Protein AF-A0A2E5CTM9-F1 (afdb_monomer_lite)

Foldseek 3Di:
DPPVVVVVVVVVVVVPPPDQKKKKFKAALVPPPVVPDDPDQFGIKIWIQGRVRDIDIDTDRVVPCLQCPNVVVVVVVVSVVVQKDFPDKDADDDPDDDDDPPPPPVDDDPPDPDPPSVHDHHGIMTMIGHD

pLDDT: mean 70.5, std 18.34, range [36.38, 92.69]

Radius of gyration: 19.42 Å; chains: 1; bounding box: 38×50×57 Å

Structure (mmCIF, N/CA/C/O backbone):
data_AF-A0A2E5CTM9-F1
#
_entry.id   AF-A0A2E5CTM9-F1
#
loop_
_atom_site.group_PDB
_atom_site.id
_atom_site.type_symbol
_atom_site.label_atom_id
_atom_site.label_alt_id
_atom_site.label_comp_id
_atom_site.label_asym_id
_atom_site.label_entity_id
_atom_site.label_seq_id
_atom_site.pdbx_PDB_ins_code
_atom_site.Cartn_x
_atom_site.Cartn_y
_atom_site.Cartn_z
_atom_site.occupancy
_atom_site.B_iso_or_equiv
_atom_site.auth_seq_id
_atom_site.auth_comp_id
_atom_site.auth_asym_id
_atom_site.auth_atom_id
_atom_site.pdbx_PDB_model_num
ATOM 1 N N . MET A 1 1 ? -20.393 -19.773 38.615 1.00 57.00 1 MET A N 1
ATOM 2 C CA . MET A 1 1 ? -19.320 -19.510 37.629 1.00 57.00 1 MET A CA 1
ATOM 3 C C . MET A 1 1 ? -19.763 -18.593 36.467 1.00 57.00 1 MET A C 1
ATOM 5 O O . MET A 1 1 ? -19.330 -18.788 35.346 1.00 57.00 1 MET A O 1
ATOM 9 N N . LYS A 1 2 ? -20.592 -17.555 36.703 1.00 62.84 2 LYS A N 1
ATOM 10 C CA . LYS A 1 2 ? -21.103 -16.656 35.634 1.00 62.84 2 LYS A CA 1
ATOM 11 C C . LYS A 1 2 ? -20.290 -15.367 35.427 1.00 62.84 2 LYS A C 1
ATOM 13 O O . LYS A 1 2 ? -20.417 -14.733 34.392 1.00 62.84 2 LYS A O 1
ATOM 18 N N . LYS A 1 3 ? -19.441 -14.988 36.390 1.00 60.69 3 LYS A N 1
ATOM 19 C CA . LYS A 1 3 ? -18.682 -13.723 36.358 1.00 60.69 3 LYS A CA 1
ATOM 20 C C . LYS A 1 3 ? -17.482 -13.750 35.396 1.00 60.69 3 LYS A C 1
ATOM 22 O O . LYS A 1 3 ? -17.008 -12.699 34.995 1.00 60.69 3 LYS A O 1
ATOM 27 N N . LEU A 1 4 ? -17.024 -14.944 35.011 1.00 66.19 4 LEU A N 1
ATOM 28 C CA . LEU A 1 4 ? -15.815 -15.140 34.201 1.00 66.19 4 LEU A CA 1
ATOM 29 C C . LEU A 1 4 ? -16.077 -14.981 32.690 1.00 66.19 4 LEU A C 1
ATOM 31 O O . LEU A 1 4 ? -15.218 -14.497 31.965 1.00 66.19 4 LEU A O 1
ATOM 35 N N . LEU A 1 5 ? -17.298 -15.289 32.234 1.00 67.62 5 LEU A N 1
ATOM 36 C CA . LEU A 1 5 ? -17.717 -15.126 30.833 1.00 67.62 5 LEU A CA 1
ATOM 37 C C . LEU A 1 5 ? -17.771 -13.655 30.394 1.00 67.62 5 LEU A C 1
ATOM 39 O O . LEU A 1 5 ? -17.486 -13.339 29.245 1.00 67.62 5 LEU A O 1
ATOM 43 N N . PHE A 1 6 ? -18.109 -12.754 31.319 1.00 65.00 6 PHE A N 1
ATOM 44 C CA . PHE A 1 6 ? -18.244 -11.331 31.017 1.00 65.00 6 PHE A CA 1
ATOM 45 C C . PHE A 1 6 ? -16.880 -10.669 30.783 1.00 65.00 6 PHE A C 1
ATOM 47 O O . PHE A 1 6 ? -16.730 -9.878 29.864 1.00 65.00 6 PHE A O 1
ATOM 54 N N . VAL A 1 7 ? -15.858 -11.049 31.556 1.00 68.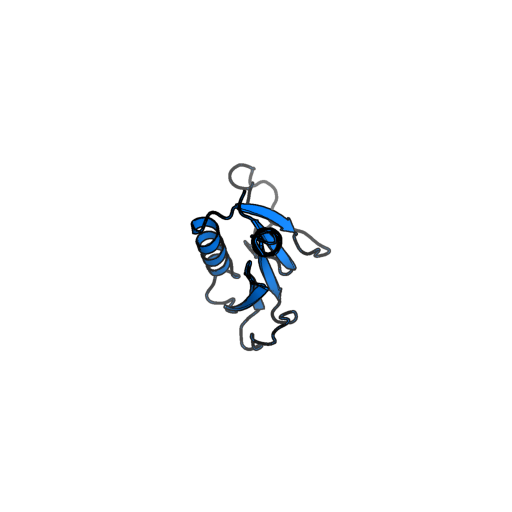12 7 VAL A N 1
ATOM 55 C CA . VAL A 1 7 ? -14.494 -10.515 31.398 1.00 68.12 7 VAL A CA 1
ATOM 56 C C . VAL A 1 7 ? -13.869 -10.986 30.082 1.00 68.12 7 VAL A C 1
ATOM 58 O O . VAL A 1 7 ? -13.247 -10.187 29.389 1.00 68.12 7 VAL A O 1
ATOM 61 N N . LEU A 1 8 ? -14.112 -12.244 29.695 1.00 64.19 8 LEU A N 1
ATOM 62 C CA . LEU A 1 8 ? -13.616 -12.797 28.435 1.00 64.19 8 LEU A CA 1
ATOM 63 C C . LEU A 1 8 ? -14.216 -12.069 27.215 1.00 64.19 8 LEU A C 1
ATOM 65 O O . LEU A 1 8 ? -13.497 -11.728 26.279 1.00 64.19 8 LEU A O 1
ATOM 69 N N . ALA A 1 9 ? -15.519 -11.768 27.240 1.00 62.12 9 ALA A N 1
ATOM 70 C CA . ALA A 1 9 ? -16.186 -11.051 26.152 1.00 62.12 9 ALA A CA 1
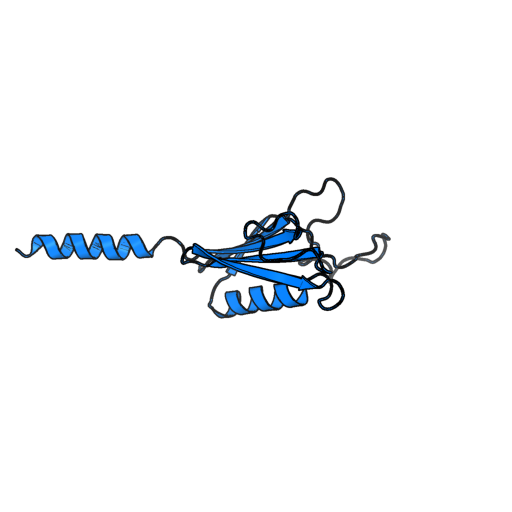ATOM 71 C C . ALA A 1 9 ? -15.631 -9.627 25.952 1.00 62.12 9 ALA A C 1
ATOM 73 O O . ALA A 1 9 ? -15.456 -9.192 24.817 1.00 62.12 9 ALA A O 1
ATOM 74 N N . PHE A 1 10 ? -15.283 -8.922 27.034 1.00 60.41 10 PHE A N 1
ATOM 75 C CA . PHE A 1 10 ? -14.685 -7.587 26.936 1.00 60.41 10 PHE A CA 1
ATOM 76 C C . PHE A 1 10 ? -13.250 -7.621 26.400 1.00 60.41 10 PHE A C 1
ATOM 78 O O . PHE A 1 10 ? -12.889 -6.758 25.605 1.00 60.41 10 PHE A O 1
ATOM 85 N N . THR A 1 11 ? -12.444 -8.629 26.746 1.00 60.72 11 THR A N 1
ATOM 86 C CA . THR A 1 11 ? -11.084 -8.752 26.191 1.00 60.72 11 THR A CA 1
ATOM 87 C C . THR A 1 11 ? -11.076 -9.050 24.690 1.00 60.72 11 THR A C 1
ATOM 89 O O . THR A 1 11 ? -10.235 -8.508 23.979 1.00 60.72 11 THR A O 1
ATOM 92 N N . PHE A 1 12 ? -12.043 -9.827 24.187 1.00 60.03 12 PHE A N 1
ATOM 93 C CA . PHE A 1 12 ? -12.160 -10.112 22.750 1.00 60.03 12 PHE A CA 1
ATOM 94 C C . PHE A 1 12 ? -12.675 -8.916 21.936 1.00 60.03 12 PHE A C 1
ATOM 96 O O . PHE A 1 12 ? -12.226 -8.711 20.813 1.00 60.03 12 PHE A O 1
ATOM 103 N N . ILE A 1 13 ? -13.572 -8.097 22.497 1.00 59.50 13 ILE A N 1
ATOM 104 C CA . ILE A 1 13 ? -14.085 -6.896 21.818 1.00 59.50 13 ILE A CA 1
ATOM 105 C C . ILE A 1 13 ? -13.024 -5.787 21.783 1.00 59.50 13 ILE A C 1
ATOM 107 O O . ILE A 1 13 ? -12.900 -5.097 20.779 1.00 59.50 13 ILE A O 1
ATOM 111 N N . VAL A 1 14 ? -12.215 -5.634 22.838 1.00 52.34 14 VAL A N 1
ATOM 112 C CA . VAL A 1 14 ? -11.178 -4.586 22.894 1.00 52.34 14 VAL A CA 1
ATOM 113 C C . VAL A 1 14 ? -9.979 -4.905 21.991 1.00 52.34 14 VAL A C 1
ATOM 115 O O . VAL A 1 14 ? -9.394 -3.986 21.423 1.00 52.34 14 VAL A O 1
ATOM 118 N N . GLN A 1 15 ? -9.642 -6.183 21.783 1.00 53.97 15 GLN A N 1
ATOM 119 C CA . GLN A 1 15 ? -8.569 -6.575 20.854 1.00 53.97 15 GLN A CA 1
ATOM 120 C C . GLN A 1 15 ? -8.901 -6.343 19.370 1.00 53.97 15 GLN A C 1
ATOM 122 O O . GLN A 1 15 ? -7.994 -6.365 18.550 1.00 53.97 15 GLN A O 1
ATOM 127 N N . GLN A 1 16 ? -10.165 -6.105 19.012 1.00 54.59 16 GLN A N 1
ATOM 128 C CA . GLN A 1 16 ? -10.609 -5.942 17.619 1.00 54.59 16 GLN A CA 1
ATOM 129 C C . GLN A 1 16 ? -10.718 -4.471 17.167 1.00 54.59 16 GLN A C 1
ATOM 131 O O . GLN A 1 16 ? -11.082 -4.208 16.025 1.00 54.59 16 GLN A O 1
ATOM 136 N N . VAL A 1 17 ? -10.427 -3.496 18.040 1.00 55.72 17 VAL A N 1
ATOM 137 C CA . VAL A 1 17 ? -10.629 -2.058 17.742 1.00 55.72 17 VAL A CA 1
ATOM 138 C C . VAL A 1 17 ? -9.365 -1.364 17.203 1.00 55.72 17 VAL A C 1
ATOM 140 O O . VAL A 1 17 ? -9.441 -0.260 16.676 1.00 55.72 17 VAL A O 1
ATOM 143 N N . PHE A 1 18 ? -8.205 -2.016 17.250 1.00 55.03 18 PHE A N 1
ATOM 144 C CA . PHE A 1 18 ? -6.940 -1.486 16.732 1.00 55.03 18 PHE A CA 1
ATOM 145 C C . PHE A 1 18 ? -6.389 -2.510 15.723 1.00 55.03 18 PHE A C 1
ATOM 147 O O . PHE A 1 18 ? -6.114 -3.630 16.128 1.00 55.03 18 PHE A O 1
ATOM 154 N N . SER A 1 19 ? -6.256 -2.269 14.418 1.00 62.19 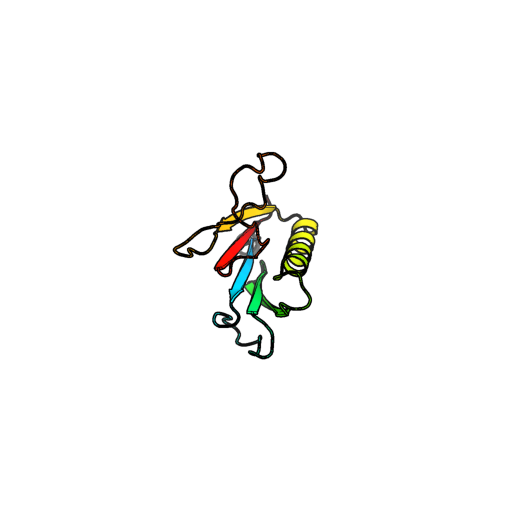19 SER A N 1
ATOM 155 C CA . SER A 1 19 ? -6.231 -1.024 13.650 1.00 62.19 19 SER A CA 1
ATOM 156 C C . SER A 1 19 ? -6.864 -1.236 12.271 1.00 62.19 19 SER A C 1
ATOM 158 O O . SER A 1 19 ? -6.331 -1.983 11.460 1.00 62.19 19 SER A O 1
ATOM 160 N N . GLN A 1 20 ? -7.961 -0.541 11.960 1.00 79.50 20 GLN A N 1
ATOM 161 C CA . GLN A 1 20 ? -8.500 -0.455 10.593 1.00 79.50 20 GLN A CA 1
ATOM 162 C C . GLN A 1 20 ? -7.672 0.550 9.783 1.00 79.50 20 GLN A C 1
ATOM 164 O O . GLN A 1 20 ? -8.189 1.579 9.350 1.00 79.50 20 GLN A O 1
ATOM 169 N N . LEU A 1 21 ? -6.371 0.294 9.656 1.00 88.81 21 LEU A N 1
ATOM 170 C CA . LEU A 1 21 ? -5.417 1.163 8.979 1.00 88.81 21 LEU A CA 1
ATOM 171 C C . LEU A 1 21 ? -4.718 0.374 7.873 1.00 88.81 21 LEU A C 1
ATOM 173 O O . LEU A 1 21 ? -4.086 -0.639 8.149 1.00 88.81 21 LEU A O 1
ATOM 177 N N . TYR A 1 22 ? -4.813 0.873 6.648 1.00 92.12 22 TYR A N 1
ATOM 178 C CA . TYR A 1 22 ? -3.902 0.533 5.567 1.00 92.12 22 TYR A CA 1
ATOM 179 C C . TYR A 1 22 ? -2.794 1.579 5.502 1.00 92.12 22 TYR A C 1
ATOM 181 O O . TYR A 1 22 ? -3.054 2.783 5.605 1.00 92.12 22 TYR A O 1
ATOM 189 N N . ILE A 1 23 ? -1.572 1.116 5.276 1.00 90.94 23 ILE A N 1
ATOM 190 C CA . ILE A 1 23 ? -0.427 1.962 4.948 1.00 90.94 23 ILE A CA 1
ATOM 191 C C . ILE A 1 23 ? 0.009 1.564 3.548 1.00 90.94 23 ILE A C 1
ATOM 193 O O . ILE A 1 23 ? 0.320 0.402 3.314 1.00 90.94 23 ILE A O 1
ATOM 197 N N . VAL A 1 24 ? -0.000 2.505 2.614 1.00 91.25 24 VAL A N 1
ATOM 198 C CA . VAL A 1 24 ? 0.456 2.283 1.240 1.00 91.25 24 VAL A CA 1
ATOM 199 C C . VAL A 1 24 ? 1.628 3.211 0.993 1.00 91.25 24 VAL A C 1
ATOM 201 O O . VAL A 1 24 ? 1.451 4.421 0.973 1.00 91.25 24 VAL A O 1
ATOM 204 N N . SER A 1 25 ? 2.819 2.668 0.811 1.00 89.19 25 SER A N 1
ATOM 205 C CA . SER A 1 25 ? 4.041 3.425 0.573 1.00 89.19 25 SER A CA 1
ATOM 206 C C . SER A 1 25 ? 4.580 3.140 -0.816 1.00 89.19 25 SER A C 1
ATOM 208 O O . SER A 1 25 ? 4.587 2.007 -1.280 1.00 89.19 25 SER A O 1
ATOM 210 N N . VAL A 1 26 ? 5.066 4.178 -1.472 1.00 87.06 26 VAL A N 1
ATOM 211 C CA . VAL A 1 26 ? 5.822 4.087 -2.713 1.00 87.06 26 VAL A CA 1
ATOM 212 C C . VAL A 1 26 ? 7.278 4.156 -2.310 1.00 87.06 26 VAL A C 1
ATOM 214 O O . VAL A 1 26 ? 7.705 5.109 -1.664 1.00 87.06 26 VAL A O 1
ATOM 217 N N . LEU A 1 27 ? 8.036 3.129 -2.646 1.00 83.69 27 LEU A N 1
ATOM 218 C CA . LEU A 1 27 ? 9.434 2.977 -2.285 1.00 83.69 27 LEU A CA 1
ATOM 219 C C . LEU A 1 27 ? 10.273 2.962 -3.558 1.00 83.69 27 LEU A C 1
ATOM 221 O O . LEU A 1 27 ? 9.822 2.489 -4.598 1.00 83.69 27 LEU A O 1
ATOM 225 N N . SER A 1 28 ? 11.518 3.424 -3.460 1.00 80.56 28 SER A N 1
ATOM 226 C CA . SER A 1 28 ? 12.525 2.989 -4.428 1.00 80.56 28 SER A CA 1
ATOM 227 C C . SER A 1 28 ? 12.825 1.515 -4.174 1.00 80.56 28 SER A C 1
ATOM 229 O O . SER A 1 28 ? 12.876 1.094 -3.015 1.00 80.56 28 SER A O 1
ATOM 231 N N . ILE A 1 29 ? 13.089 0.741 -5.225 1.00 77.06 29 ILE A N 1
ATOM 232 C CA . ILE A 1 29 ? 13.470 -0.676 -5.105 1.00 77.06 29 ILE A CA 1
ATOM 233 C C . ILE A 1 29 ? 14.675 -0.915 -4.178 1.00 77.06 29 ILE A C 1
ATOM 235 O O . ILE A 1 29 ? 14.746 -1.936 -3.503 1.00 77.06 29 ILE A O 1
ATOM 239 N N . HIS A 1 30 ? 15.586 0.058 -4.057 1.00 71.12 30 HIS A N 1
ATOM 240 C CA . HIS A 1 30 ? 16.738 0.002 -3.146 1.00 71.12 30 HIS A CA 1
ATOM 241 C C . HIS A 1 30 ? 16.338 0.066 -1.664 1.00 71.12 30 HIS A C 1
ATOM 243 O O . HIS A 1 30 ? 17.151 -0.201 -0.783 1.00 71.12 30 HIS A O 1
ATOM 249 N N . SER A 1 31 ? 15.105 0.488 -1.388 1.00 68.56 31 SER A N 1
ATOM 250 C CA . SER A 1 31 ? 14.525 0.643 -0.055 1.00 68.56 31 SER A CA 1
ATOM 251 C C . SER A 1 31 ? 13.415 -0.375 0.218 1.00 68.56 31 SER A C 1
ATOM 253 O O . SER A 1 31 ? 12.709 -0.222 1.211 1.00 68.56 31 SER A O 1
ATOM 255 N N . ASP A 1 32 ? 13.241 -1.391 -0.638 1.00 69.81 32 ASP A N 1
ATOM 256 C CA . ASP A 1 32 ? 12.288 -2.476 -0.396 1.00 69.81 32 ASP A CA 1
ATOM 257 C C . ASP A 1 32 ? 12.712 -3.277 0.854 1.00 69.81 32 ASP A C 1
ATOM 259 O O . ASP A 1 32 ? 13.746 -3.954 0.830 1.00 69.81 32 ASP A O 1
ATOM 263 N N . PRO A 1 33 ? 11.928 -3.253 1.949 1.00 66.81 33 PRO A N 1
ATOM 264 C CA . PRO A 1 33 ? 12.273 -3.968 3.177 1.00 66.81 33 PRO A CA 1
ATOM 265 C C . PRO A 1 33 ? 12.238 -5.493 3.009 1.00 66.81 33 PRO A C 1
ATOM 267 O O . PRO A 1 33 ? 12.827 -6.219 3.812 1.00 66.81 33 PRO A O 1
ATOM 270 N N . THR A 1 34 ? 11.558 -5.991 1.975 1.00 72.38 34 THR A N 1
ATOM 271 C CA . THR A 1 34 ? 11.342 -7.422 1.739 1.00 72.38 34 THR A CA 1
ATOM 272 C C . THR A 1 34 ? 12.352 -8.041 0.771 1.00 72.38 34 THR A C 1
ATOM 274 O O . THR A 1 34 ? 12.445 -9.266 0.706 1.00 72.38 34 THR A O 1
ATOM 277 N N . ASN A 1 35 ? 13.147 -7.223 0.064 1.00 72.62 35 ASN A N 1
ATOM 278 C CA . ASN A 1 35 ? 14.027 -7.643 -1.039 1.00 72.62 35 ASN A CA 1
ATOM 279 C C . ASN A 1 35 ? 13.303 -8.494 -2.104 1.00 72.62 35 ASN A C 1
ATOM 281 O O . ASN A 1 35 ? 13.901 -9.392 -2.703 1.00 72.62 35 ASN A O 1
ATOM 285 N N . THR A 1 36 ? 12.009 -8.248 -2.309 1.00 79.12 36 THR A N 1
ATOM 286 C CA . THR A 1 36 ? 11.175 -8.983 -3.267 1.00 79.12 36 THR A CA 1
ATOM 287 C C . THR A 1 36 ? 11.398 -8.461 -4.684 1.00 79.12 36 THR A C 1
ATOM 289 O O . THR A 1 36 ? 11.378 -9.242 -5.637 1.00 79.12 36 THR A O 1
ATOM 292 N N . CYS A 1 37 ? 11.656 -7.160 -4.836 1.00 81.38 37 CYS A N 1
ATOM 293 C CA . CYS A 1 37 ? 11.929 -6.547 -6.132 1.00 81.38 37 CYS A CA 1
ATOM 294 C C . CYS A 1 37 ? 13.410 -6.666 -6.509 1.00 81.38 37 CYS A C 1
ATOM 296 O O . CYS A 1 37 ? 14.293 -6.175 -5.808 1.00 81.38 37 CYS A O 1
ATOM 298 N N . THR A 1 38 ? 13.697 -7.327 -7.633 1.00 73.44 38 THR A N 1
ATOM 299 C CA . THR A 1 38 ? 15.057 -7.453 -8.175 1.00 73.44 38 THR A CA 1
ATOM 300 C C . THR A 1 38 ? 15.371 -6.330 -9.159 1.00 73.44 38 THR A C 1
ATOM 302 O O . THR A 1 38 ? 14.521 -5.964 -9.958 1.00 73.44 38 THR A O 1
ATOM 305 N N . TYR A 1 39 ? 16.622 -5.862 -9.163 1.00 66.25 39 TYR A N 1
ATOM 306 C CA . TYR A 1 39 ? 17.171 -4.725 -9.929 1.00 66.25 39 TYR A CA 1
ATOM 307 C C . TYR A 1 39 ? 17.040 -4.748 -11.472 1.00 66.25 39 TYR A C 1
ATOM 309 O O . TYR A 1 39 ? 17.664 -3.940 -12.154 1.00 66.25 39 TYR A O 1
ATOM 317 N N . SER A 1 40 ? 16.303 -5.681 -12.067 1.00 63.41 40 SER A N 1
ATOM 318 C CA . SER A 1 40 ? 16.217 -5.841 -13.521 1.00 63.41 40 SER A CA 1
ATOM 319 C C . SER A 1 40 ? 15.052 -5.040 -14.118 1.00 63.41 40 SER A C 1
ATOM 321 O O . SER A 1 40 ? 14.048 -5.647 -14.482 1.00 63.41 40 SER A O 1
ATOM 323 N N . GLY A 1 41 ? 15.195 -3.712 -14.213 1.00 65.31 41 GLY A N 1
ATOM 324 C CA . GLY A 1 41 ? 14.225 -2.826 -14.888 1.00 65.31 41 GLY A CA 1
ATOM 325 C C . GLY A 1 41 ? 13.069 -2.329 -14.015 1.00 65.31 41 GLY A C 1
ATOM 326 O O . GLY A 1 41 ? 11.998 -2.039 -14.516 1.00 65.31 41 GLY A O 1
ATOM 327 N N . TYR A 1 42 ? 13.254 -2.290 -12.696 1.00 70.50 42 TYR A N 1
ATOM 328 C CA . TYR A 1 42 ? 12.251 -1.770 -11.768 1.00 70.50 42 TYR A CA 1
ATOM 329 C C . TYR A 1 42 ? 12.873 -0.613 -10.996 1.00 70.50 42 TYR A C 1
ATOM 331 O O . TYR A 1 42 ? 13.903 -0.820 -10.360 1.00 70.50 42 TYR A O 1
ATOM 339 N N . ASP A 1 43 ? 12.238 0.557 -10.989 1.00 74.62 43 ASP A N 1
ATOM 340 C CA . ASP A 1 43 ? 12.729 1.724 -10.238 1.00 74.62 43 ASP A CA 1
ATOM 341 C C . ASP A 1 43 ? 11.893 2.018 -8.984 1.00 74.62 43 ASP A C 1
ATOM 343 O O . ASP A 1 43 ? 12.394 2.570 -7.992 1.00 74.62 43 ASP A O 1
ATOM 347 N N . LEU A 1 44 ? 10.638 1.559 -8.976 1.00 81.06 44 LEU A N 1
ATOM 348 C CA . LEU A 1 44 ? 9.673 1.790 -7.907 1.00 81.06 44 LEU A CA 1
ATOM 349 C C . LEU A 1 44 ? 9.026 0.486 -7.425 1.00 81.06 44 LEU A C 1
ATOM 351 O O . LEU A 1 44 ? 8.902 -0.503 -8.146 1.00 81.06 44 LEU A O 1
ATOM 355 N N . ALA A 1 45 ? 8.579 0.498 -6.176 1.00 85.56 45 ALA A N 1
ATOM 356 C CA . ALA A 1 45 ? 7.791 -0.565 -5.576 1.00 85.56 45 ALA A CA 1
ATOM 357 C C . ALA A 1 45 ? 6.652 0.034 -4.748 1.00 85.56 45 ALA A C 1
ATOM 359 O O . ALA A 1 45 ? 6.839 1.022 -4.038 1.00 85.56 45 ALA A O 1
ATOM 360 N N . ILE A 1 46 ? 5.471 -0.576 -4.809 1.00 88.81 46 ILE A N 1
ATOM 361 C CA . ILE A 1 46 ? 4.355 -0.252 -3.918 1.00 88.81 46 ILE A CA 1
ATOM 362 C C . ILE A 1 46 ? 4.360 -1.259 -2.786 1.00 88.81 46 ILE A C 1
ATOM 364 O O . ILE A 1 46 ? 4.173 -2.457 -2.994 1.00 88.81 46 ILE A O 1
ATOM 368 N N . TYR A 1 47 ? 4.542 -0.747 -1.586 1.00 89.62 47 TYR A N 1
ATOM 369 C CA . TYR A 1 47 ? 4.493 -1.480 -0.342 1.00 89.62 47 TYR A CA 1
ATOM 370 C C . TYR A 1 47 ? 3.156 -1.217 0.344 1.00 89.62 47 TYR A C 1
ATOM 372 O O . TYR A 1 47 ? 2.761 -0.069 0.530 1.00 89.62 47 TYR A O 1
ATOM 380 N N . VAL A 1 48 ? 2.442 -2.271 0.716 1.00 92.31 48 VAL A N 1
ATOM 381 C CA . VAL A 1 48 ? 1.142 -2.180 1.381 1.00 92.31 48 VAL A CA 1
ATOM 382 C C . VAL A 1 48 ? 1.182 -2.980 2.668 1.00 92.31 48 VAL A C 1
ATOM 384 O O . VAL A 1 48 ? 1.457 -4.178 2.639 1.00 92.31 48 VAL A O 1
ATOM 387 N N . VAL A 1 49 ? 0.838 -2.329 3.774 1.00 91.06 49 VAL A N 1
ATOM 388 C CA . VAL A 1 49 ? 0.537 -2.968 5.057 1.00 91.06 49 VAL A CA 1
ATOM 389 C C . VAL A 1 49 ? -0.966 -2.947 5.255 1.00 91.06 49 VAL A C 1
ATOM 391 O O . VAL A 1 49 ? -1.590 -1.881 5.199 1.00 91.06 49 VAL A O 1
ATOM 394 N N . ASP A 1 50 ? -1.547 -4.119 5.472 1.00 91.25 50 ASP A N 1
ATOM 395 C CA . ASP A 1 50 ? -2.975 -4.265 5.713 1.00 91.25 50 ASP A CA 1
ATOM 396 C C . ASP A 1 50 ? -3.346 -4.124 7.211 1.00 91.25 50 ASP A C 1
ATOM 398 O O . ASP A 1 50 ? -2.472 -4.136 8.083 1.00 91.25 50 ASP A O 1
ATOM 402 N N . PRO A 1 51 ? -4.646 -4.019 7.549 1.00 89.62 51 PRO A N 1
ATOM 403 C CA . PRO A 1 51 ? -5.136 -3.927 8.927 1.00 89.62 51 PRO A CA 1
ATOM 404 C C . PRO A 1 51 ? -4.744 -5.097 9.836 1.00 89.62 51 PRO A C 1
ATOM 406 O O . PRO A 1 51 ? -4.809 -4.975 11.059 1.00 89.62 51 PRO A O 1
ATOM 409 N N . THR A 1 52 ? -4.390 -6.246 9.257 1.00 88.62 52 THR A N 1
ATOM 410 C CA . THR A 1 52 ? -3.921 -7.429 9.988 1.00 88.62 52 THR A CA 1
ATOM 411 C C . THR A 1 52 ? -2.410 -7.403 10.229 1.00 88.62 52 THR A C 1
ATOM 413 O O . THR A 1 52 ? -1.898 -8.239 10.975 1.00 88.62 52 THR A O 1
ATOM 416 N N . GLY A 1 53 ? -1.709 -6.428 9.644 1.00 84.44 53 GLY A N 1
ATOM 417 C CA . GLY A 1 53 ? -0.256 -6.309 9.650 1.00 84.44 53 GLY A CA 1
ATOM 418 C C . GLY A 1 53 ? 0.428 -7.149 8.573 1.00 84.44 53 GLY A C 1
ATOM 419 O O . GLY A 1 53 ? 1.643 -7.312 8.634 1.00 84.44 53 GLY A O 1
ATOM 420 N N . ALA A 1 54 ? -0.315 -7.713 7.616 1.00 88.62 54 ALA A N 1
ATOM 421 C CA . ALA A 1 54 ? 0.288 -8.417 6.495 1.00 88.62 54 ALA A CA 1
ATOM 422 C C . ALA A 1 54 ? 0.862 -7.407 5.498 1.00 88.62 54 ALA A C 1
ATOM 424 O O . ALA A 1 54 ? 0.216 -6.423 5.131 1.00 88.62 54 ALA A O 1
ATOM 425 N N . GLU A 1 55 ? 2.087 -7.677 5.065 1.00 89.56 55 GLU A N 1
ATOM 426 C CA . GLU A 1 55 ? 2.851 -6.813 4.178 1.00 89.56 55 GLU A CA 1
ATOM 427 C C . GLU A 1 55 ? 2.869 -7.416 2.776 1.00 89.56 55 GLU A C 1
ATOM 429 O O . GLU A 1 55 ? 3.100 -8.615 2.598 1.00 89.56 55 GLU A O 1
ATOM 434 N N . THR A 1 56 ? 2.627 -6.589 1.766 1.00 91.38 56 THR A N 1
ATOM 435 C CA . THR A 1 56 ? 2.689 -6.988 0.359 1.00 91.38 56 THR A CA 1
ATOM 436 C C . THR A 1 56 ? 3.481 -5.963 -0.430 1.00 91.38 56 THR A C 1
ATOM 438 O O . THR A 1 56 ? 3.350 -4.762 -0.204 1.00 91.38 56 THR A O 1
ATOM 441 N N . VAL A 1 57 ? 4.315 -6.441 -1.352 1.00 89.50 57 VAL A N 1
ATOM 442 C CA . VAL A 1 57 ? 5.152 -5.591 -2.203 1.00 89.50 57 VAL A CA 1
ATOM 443 C C . VAL A 1 57 ? 4.847 -5.901 -3.654 1.00 89.50 57 VAL A C 1
ATOM 445 O O . VAL A 1 57 ? 4.864 -7.059 -4.065 1.00 89.50 57 VAL A O 1
ATOM 448 N N . THR A 1 58 ? 4.544 -4.859 -4.417 1.00 89.31 58 THR A N 1
ATOM 449 C CA . THR A 1 58 ? 4.316 -4.931 -5.860 1.00 89.31 58 THR A CA 1
ATOM 450 C C . THR A 1 58 ? 5.413 -4.143 -6.556 1.00 89.31 58 THR A C 1
ATOM 452 O O . THR A 1 58 ? 5.525 -2.936 -6.359 1.00 89.31 58 THR A O 1
ATOM 455 N N . CYS A 1 59 ? 6.233 -4.824 -7.350 1.00 87.25 59 CYS A N 1
ATOM 456 C CA . CYS A 1 59 ? 7.308 -4.198 -8.116 1.00 87.25 59 CYS A CA 1
ATOM 457 C C . CYS A 1 59 ? 6.730 -3.516 -9.357 1.00 87.25 59 CYS A C 1
ATOM 459 O O . CYS A 1 59 ? 5.892 -4.107 -10.040 1.00 87.25 59 CYS A O 1
ATOM 461 N N . ILE A 1 60 ? 7.167 -2.287 -9.632 1.00 83.81 60 ILE A N 1
ATOM 462 C CA . ILE A 1 60 ? 6.692 -1.478 -10.756 1.00 83.81 60 ILE A CA 1
ATOM 463 C C . ILE A 1 60 ? 7.805 -1.352 -11.788 1.00 83.81 60 ILE A C 1
ATOM 465 O O . ILE A 1 60 ? 8.891 -0.860 -11.481 1.00 83.81 60 ILE A O 1
ATOM 469 N N . ASP A 1 61 ? 7.511 -1.830 -12.989 1.00 76.31 61 ASP A N 1
ATOM 470 C CA . ASP A 1 61 ? 8.354 -1.673 -14.170 1.00 76.31 61 ASP A CA 1
ATOM 471 C C . ASP A 1 61 ? 8.101 -0.271 -14.753 1.00 76.31 61 ASP A C 1
ATOM 473 O O . ASP A 1 61 ? 6.947 0.096 -15.026 1.00 76.31 61 ASP A O 1
ATOM 477 N N . ASP A 1 62 ? 9.153 0.539 -14.851 1.00 68.00 62 ASP A N 1
ATOM 478 C CA . ASP A 1 62 ? 9.085 1.944 -15.270 1.00 68.00 62 ASP A CA 1
ATOM 479 C C . ASP A 1 62 ? 8.642 2.086 -16.734 1.00 68.00 62 ASP A C 1
ATOM 481 O O . ASP A 1 62 ? 7.902 3.018 -17.065 1.00 68.00 62 ASP A O 1
ATOM 485 N N . ASP A 1 63 ? 8.973 1.106 -17.576 1.00 66.75 63 ASP A N 1
ATOM 486 C CA . ASP A 1 63 ? 8.640 1.091 -19.002 1.00 66.75 63 ASP A CA 1
ATOM 487 C C . ASP A 1 63 ? 7.149 0.816 -19.279 1.00 66.75 63 ASP A C 1
ATOM 489 O O . ASP A 1 63 ? 6.637 1.101 -20.370 1.00 66.75 63 ASP A O 1
ATOM 493 N N . VAL A 1 64 ? 6.423 0.238 -18.316 1.00 66.75 64 VAL A N 1
ATOM 494 C CA . VAL A 1 64 ? 5.066 -0.294 -18.540 1.00 66.75 64 VAL A CA 1
ATOM 495 C C . VAL A 1 64 ? 3.992 0.518 -17.817 1.00 66.75 64 VAL A C 1
ATOM 497 O O . VAL A 1 64 ? 2.858 0.625 -18.307 1.00 66.75 64 VAL A O 1
ATOM 500 N N . ASP A 1 65 ? 4.326 1.105 -16.667 1.00 64.88 65 ASP A N 1
ATOM 501 C CA . ASP A 1 65 ? 3.317 1.521 -15.692 1.00 64.88 65 ASP A CA 1
ATOM 502 C C . ASP A 1 65 ? 3.255 3.022 -15.390 1.00 64.88 65 ASP A C 1
ATOM 504 O O . ASP A 1 65 ? 2.771 3.404 -14.327 1.00 64.88 65 ASP A O 1
ATOM 508 N N . ASP A 1 66 ? 3.675 3.879 -16.327 1.00 72.38 66 ASP A N 1
ATOM 509 C CA . ASP A 1 66 ? 3.537 5.343 -16.202 1.00 72.38 66 ASP A CA 1
ATOM 510 C C . ASP A 1 66 ? 4.063 5.837 -14.840 1.00 72.38 66 ASP A C 1
ATOM 512 O O . ASP A 1 66 ? 3.334 6.403 -14.021 1.00 72.38 66 ASP A O 1
ATOM 516 N N . TYR A 1 67 ? 5.306 5.445 -14.536 1.00 70.56 67 TYR A N 1
ATOM 517 C CA . TYR A 1 67 ? 5.977 5.701 -13.257 1.00 70.56 67 TYR A CA 1
ATOM 518 C C . TYR A 1 67 ? 5.214 5.196 -12.014 1.00 70.56 67 TYR A C 1
ATOM 520 O O . TYR A 1 67 ? 5.320 5.757 -10.924 1.00 70.56 67 TYR A O 1
ATOM 528 N N . GLY A 1 68 ? 4.432 4.121 -12.148 1.00 74.88 68 GLY A N 1
ATOM 529 C CA . GLY A 1 68 ? 3.728 3.471 -11.039 1.00 74.88 68 GLY A CA 1
ATOM 530 C C . GLY A 1 68 ? 2.368 4.060 -10.692 1.00 74.88 68 GLY A C 1
ATOM 531 O O . GLY A 1 68 ? 1.711 3.585 -9.758 1.00 74.88 68 GLY A O 1
ATOM 532 N N . LEU A 1 69 ? 1.917 5.083 -11.423 1.00 79.12 69 LEU A N 1
ATOM 533 C CA . LEU A 1 69 ? 0.653 5.765 -11.143 1.00 79.12 69 LEU A CA 1
ATOM 534 C C . LEU A 1 69 ? -0.551 4.854 -11.338 1.00 79.12 69 LEU A C 1
ATOM 536 O O . LEU A 1 69 ? -1.496 4.891 -10.545 1.00 79.12 69 LEU A O 1
ATOM 540 N N . LYS A 1 70 ? -0.531 4.025 -12.381 1.00 83.00 70 LYS A N 1
ATOM 541 C CA . LYS A 1 70 ? -1.639 3.119 -12.693 1.00 83.00 70 LYS A CA 1
ATOM 542 C C . LYS A 1 70 ? -1.757 2.021 -11.644 1.00 83.00 70 LYS A C 1
ATOM 544 O O . LYS A 1 70 ? -2.865 1.812 -11.139 1.00 83.00 70 LYS A O 1
ATOM 549 N N . THR A 1 71 ? -0.657 1.370 -11.258 1.00 86.69 71 THR A N 1
ATOM 550 C CA . THR A 1 71 ? -0.698 0.371 -10.179 1.00 86.69 71 THR A CA 1
ATOM 551 C C . THR A 1 71 ? -1.085 1.013 -8.849 1.00 86.69 71 THR A C 1
ATOM 553 O O . THR A 1 71 ? -1.953 0.478 -8.155 1.00 86.69 71 THR A O 1
ATOM 556 N N . LEU A 1 72 ? -0.553 2.194 -8.508 1.00 87.94 72 LEU A N 1
ATOM 557 C CA . LEU A 1 72 ? -0.948 2.890 -7.279 1.00 87.94 72 LEU A CA 1
ATOM 558 C C . LEU A 1 72 ? -2.442 3.217 -7.277 1.00 87.94 72 LEU A C 1
ATOM 560 O O . LEU A 1 72 ? -3.130 2.955 -6.289 1.00 87.94 72 LEU A O 1
ATOM 564 N N . ALA A 1 73 ? -2.968 3.743 -8.383 1.00 88.12 73 ALA A N 1
ATOM 565 C CA . ALA A 1 73 ? -4.386 4.046 -8.513 1.00 88.12 73 ALA A CA 1
ATOM 566 C C . ALA A 1 73 ? -5.250 2.790 -8.339 1.00 88.12 73 ALA A C 1
ATOM 568 O O . ALA A 1 73 ? -6.271 2.843 -7.655 1.00 88.12 73 ALA A O 1
ATOM 569 N N . GLN A 1 74 ? -4.851 1.649 -8.907 1.00 90.06 74 GLN A N 1
ATOM 570 C CA . GLN A 1 74 ? -5.562 0.381 -8.714 1.00 90.06 74 GLN A CA 1
ATOM 571 C C . GLN A 1 74 ? -5.549 -0.067 -7.249 1.00 90.06 74 GLN A C 1
ATOM 573 O O . GLN A 1 74 ? -6.606 -0.395 -6.707 1.00 90.06 74 GLN A O 1
ATOM 578 N N . VAL A 1 75 ? -4.388 -0.032 -6.589 1.00 91.25 75 VAL A N 1
ATOM 579 C CA . VAL A 1 75 ? -4.249 -0.386 -5.167 1.00 91.25 75 VAL A CA 1
ATOM 580 C C . VAL A 1 75 ? -5.133 0.508 -4.297 1.00 91.25 75 VAL A C 1
ATOM 582 O O . VAL A 1 75 ? -5.941 0.005 -3.514 1.00 91.25 75 VAL A O 1
ATOM 585 N N . LEU A 1 76 ? -5.047 1.829 -4.470 1.00 91.38 76 LEU A N 1
ATOM 586 C CA . LEU A 1 76 ? -5.845 2.784 -3.702 1.00 91.38 76 LEU A CA 1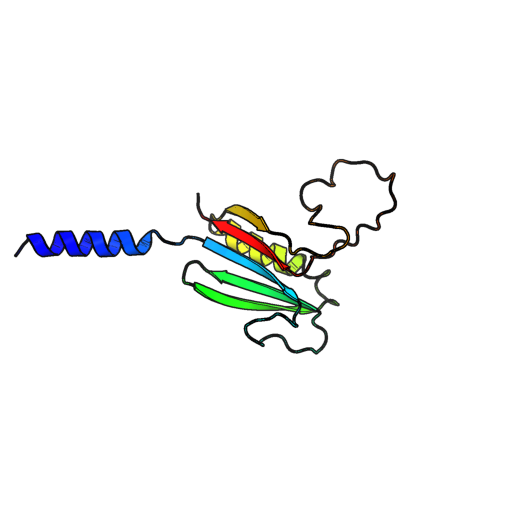
ATOM 587 C C . LEU A 1 76 ? -7.344 2.607 -3.960 1.00 91.38 76 LEU A C 1
ATOM 589 O O . LEU A 1 76 ? -8.119 2.570 -3.007 1.00 91.38 76 LEU A O 1
ATOM 593 N N . ASN A 1 77 ? -7.767 2.429 -5.215 1.00 91.12 77 ASN A N 1
ATOM 594 C CA . ASN A 1 77 ? -9.173 2.197 -5.552 1.00 91.12 77 ASN A CA 1
ATOM 595 C C . ASN A 1 77 ? -9.708 0.903 -4.929 1.00 91.12 77 ASN A C 1
ATOM 597 O O . ASN A 1 77 ? -10.827 0.894 -4.417 1.00 91.12 77 ASN A O 1
ATOM 601 N N . ASN A 1 78 ? -8.910 -0.168 -4.914 1.00 92.69 78 ASN A N 1
ATOM 602 C CA . ASN A 1 78 ? -9.284 -1.430 -4.276 1.00 92.69 78 ASN A CA 1
ATOM 603 C C . ASN A 1 78 ? -9.460 -1.279 -2.758 1.00 92.69 78 ASN A C 1
ATOM 605 O O . ASN A 1 78 ? -10.368 -1.880 -2.184 1.00 92.69 78 ASN A O 1
ATOM 609 N N . ILE A 1 79 ? -8.625 -0.474 -2.097 1.00 91.44 79 ILE A N 1
ATOM 610 C CA . ILE A 1 79 ? -8.739 -0.202 -0.655 1.00 91.44 79 ILE A CA 1
ATOM 611 C C . ILE A 1 79 ? -9.936 0.723 -0.370 1.00 91.44 79 ILE A C 1
ATOM 613 O O . ILE A 1 79 ? -10.733 0.456 0.530 1.00 91.44 79 ILE A O 1
ATOM 617 N N . ILE A 1 80 ? -10.134 1.769 -1.175 1.00 90.69 80 ILE A N 1
ATOM 618 C CA . ILE A 1 80 ? -11.263 2.705 -1.038 1.00 90.69 80 ILE A CA 1
ATOM 619 C C . ILE A 1 80 ? -12.605 1.999 -1.270 1.00 90.69 80 ILE A C 1
ATOM 621 O O . ILE A 1 80 ? -13.570 2.254 -0.547 1.00 90.69 80 ILE A O 1
ATOM 625 N N . ALA A 1 81 ? -12.673 1.062 -2.219 1.00 91.75 81 ALA A N 1
ATOM 626 C CA . ALA A 1 81 ? -13.867 0.253 -2.468 1.00 91.75 81 ALA A CA 1
ATOM 627 C C . ALA A 1 81 ? -14.276 -0.608 -1.257 1.00 91.75 81 ALA A C 1
ATOM 629 O O . ALA A 1 81 ? -15.447 -0.963 -1.128 1.00 91.75 81 ALA A O 1
ATOM 630 N N . GLN A 1 82 ? -13.344 -0.899 -0.342 1.00 89.81 82 GLN A N 1
ATOM 631 C CA . GLN A 1 82 ? -13.614 -1.596 0.921 1.00 89.81 82 GLN A CA 1
ATOM 632 C C . GLN A 1 82 ? -14.125 -0.660 2.035 1.00 89.81 82 GLN A C 1
ATOM 634 O O . GLN A 1 82 ? -14.387 -1.117 3.144 1.00 89.81 82 GLN A O 1
ATOM 639 N N . GLY A 1 83 ? -14.293 0.640 1.760 1.00 88.88 83 GLY A N 1
ATOM 640 C CA . GLY A 1 83 ? -14.831 1.631 2.702 1.00 88.88 83 GLY A CA 1
ATOM 641 C C . GLY A 1 83 ? -13.780 2.474 3.429 1.00 88.88 83 GLY A C 1
ATOM 642 O O . GLY A 1 83 ? -14.137 3.308 4.263 1.00 88.88 83 GLY A O 1
ATOM 643 N N . TYR A 1 84 ? -12.499 2.294 3.107 1.00 90.81 84 TYR A N 1
ATOM 644 C CA . TYR A 1 84 ? -11.406 3.082 3.666 1.00 90.81 84 TYR A CA 1
ATOM 645 C C . TYR A 1 84 ? -11.307 4.451 2.991 1.00 90.81 84 TYR A C 1
ATOM 647 O O . TYR A 1 84 ? -11.622 4.624 1.813 1.00 90.81 84 TYR A O 1
ATOM 655 N N . LYS A 1 85 ? -10.837 5.444 3.740 1.00 89.12 85 LYS A N 1
ATOM 656 C CA . LYS A 1 85 ? -10.595 6.804 3.256 1.00 89.12 85 LYS A CA 1
ATOM 657 C C . LYS A 1 85 ? -9.152 7.180 3.515 1.00 89.12 85 LYS A C 1
ATOM 659 O O . LYS A 1 85 ? -8.624 6.859 4.573 1.00 89.12 85 LYS A O 1
ATOM 664 N N . ILE A 1 86 ? -8.543 7.906 2.582 1.00 89.31 86 ILE A N 1
ATOM 665 C CA . ILE A 1 86 ? -7.232 8.516 2.808 1.00 89.31 86 ILE A CA 1
ATOM 666 C C . ILE A 1 86 ? -7.381 9.537 3.940 1.00 89.31 86 ILE A C 1
ATOM 668 O O . ILE A 1 86 ? -8.166 10.480 3.831 1.00 89.31 86 ILE A O 1
ATOM 672 N N . THR A 1 87 ? -6.653 9.330 5.030 1.00 89.00 87 THR A N 1
ATOM 673 C CA . THR A 1 87 ? -6.658 10.206 6.208 1.00 89.00 87 THR A CA 1
ATOM 674 C C . THR A 1 87 ? -5.391 11.031 6.325 1.00 89.00 87 THR A C 1
ATOM 676 O O . THR A 1 87 ? -5.425 12.125 6.888 1.00 89.00 87 THR A O 1
ATOM 679 N N . ASN A 1 88 ? -4.281 10.542 5.775 1.00 86.38 88 ASN A N 1
ATOM 680 C CA . ASN A 1 88 ? -3.025 11.271 5.733 1.00 86.38 88 ASN A CA 1
ATOM 681 C C . ASN A 1 88 ? -2.216 10.877 4.491 1.00 86.38 88 ASN A C 1
ATOM 683 O O . ASN A 1 88 ? -2.290 9.741 4.024 1.00 86.38 88 ASN A O 1
ATOM 687 N N . ILE A 1 89 ? -1.452 11.832 3.970 1.00 86.44 89 ILE A N 1
ATOM 688 C CA . ILE A 1 89 ? -0.440 11.602 2.946 1.00 86.44 89 ILE A CA 1
ATOM 689 C C . ILE A 1 89 ? 0.849 12.219 3.471 1.00 86.44 89 ILE A C 1
ATOM 691 O O . ILE A 1 89 ? 0.899 13.416 3.756 1.00 86.44 89 ILE A O 1
ATOM 695 N N . GLN A 1 90 ? 1.884 11.401 3.584 1.00 83.62 90 GLN A N 1
ATOM 696 C CA . GLN A 1 90 ? 3.227 11.821 3.927 1.00 83.62 90 GLN A CA 1
ATOM 697 C C . GLN A 1 90 ? 4.097 11.687 2.684 1.00 83.62 90 GLN A C 1
ATOM 699 O O . GLN A 1 90 ? 4.398 10.583 2.250 1.00 83.62 90 GLN A O 1
ATOM 704 N N . THR A 1 91 ? 4.512 12.801 2.099 1.00 77.31 91 THR A N 1
ATOM 705 C CA . THR A 1 91 ? 5.491 12.790 1.009 1.00 77.31 91 THR A CA 1
ATOM 706 C C . THR A 1 91 ? 6.896 12.652 1.588 1.00 77.31 91 THR A C 1
ATOM 708 O O . THR A 1 91 ? 7.238 13.355 2.543 1.00 77.31 91 THR A O 1
ATOM 711 N N . GLY A 1 92 ? 7.709 11.758 1.022 1.00 60.03 92 GLY A N 1
ATOM 712 C CA . GLY A 1 92 ? 9.133 11.680 1.343 1.00 60.03 92 GLY A CA 1
ATOM 713 C C . GLY A 1 92 ? 9.817 13.018 1.054 1.00 60.03 92 GLY A C 1
ATOM 714 O O . GLY A 1 92 ? 9.496 13.682 0.069 1.00 60.03 92 GLY A O 1
ATOM 715 N N . ALA A 1 93 ? 10.719 13.452 1.935 1.00 47.06 93 ALA A N 1
ATOM 716 C CA . ALA A 1 93 ? 11.518 14.645 1.694 1.00 47.06 93 ALA A CA 1
ATOM 717 C C . ALA A 1 93 ? 12.568 14.327 0.625 1.00 47.06 93 ALA A C 1
ATOM 719 O O . ALA A 1 93 ? 13.511 13.584 0.890 1.00 47.06 93 ALA A O 1
ATOM 720 N N . ILE A 1 94 ? 12.411 14.906 -0.560 1.00 47.19 94 ILE A N 1
ATOM 721 C CA . ILE A 1 94 ? 13.520 15.103 -1.488 1.00 47.19 94 ILE A CA 1
ATOM 722 C C . ILE A 1 94 ? 13.928 16.566 -1.321 1.00 47.19 94 ILE A C 1
ATOM 724 O O . ILE A 1 94 ? 13.087 17.465 -1.401 1.00 47.19 94 ILE A O 1
ATOM 728 N N . GLU A 1 95 ? 15.193 16.821 -0.991 1.00 38.31 95 GLU A N 1
ATOM 729 C CA . GLU A 1 95 ? 15.756 18.169 -1.058 1.00 38.31 95 GLU A CA 1
ATOM 730 C C . GLU A 1 95 ? 15.741 18.614 -2.529 1.00 38.31 95 GLU A C 1
ATOM 732 O O . GLU A 1 95 ? 16.664 18.324 -3.280 1.00 38.31 95 GLU A O 1
ATOM 737 N N . GLY A 1 96 ? 14.658 19.271 -2.946 1.00 37.28 96 GLY A N 1
ATOM 738 C CA . GLY A 1 96 ? 14.469 19.752 -4.314 1.00 37.28 96 GLY A CA 1
ATOM 739 C C . GLY A 1 96 ? 13.145 19.285 -4.909 1.00 37.28 96 GLY A C 1
ATOM 740 O O . GLY A 1 96 ? 13.034 18.146 -5.326 1.00 37.28 96 GLY A O 1
ATOM 741 N N . GLU A 1 97 ? 12.182 20.211 -4.923 1.00 40.56 97 GLU A N 1
ATOM 742 C CA . GLU A 1 97 ? 11.014 20.306 -5.816 1.00 40.56 97 GLU A CA 1
ATOM 743 C C . GLU A 1 97 ? 10.053 19.095 -5.943 1.00 40.56 97 GLU A C 1
ATOM 745 O O . GLU A 1 97 ? 10.406 18.016 -6.395 1.00 40.56 97 GLU A O 1
ATOM 750 N N . GLY A 1 98 ? 8.764 19.329 -5.634 1.00 37.72 98 GLY A N 1
ATOM 751 C CA . GLY A 1 98 ? 7.668 18.562 -6.248 1.00 37.72 98 GLY A CA 1
ATOM 752 C C . GLY A 1 98 ? 6.847 17.601 -5.381 1.00 37.72 98 GLY A C 1
ATOM 753 O O . GLY A 1 98 ? 6.369 16.599 -5.895 1.00 37.72 98 GLY A O 1
ATOM 754 N N . ALA A 1 99 ? 6.602 17.876 -4.095 1.00 38.81 99 ALA A N 1
ATOM 755 C CA . ALA A 1 99 ? 5.617 17.110 -3.319 1.00 38.81 99 ALA A CA 1
ATOM 756 C C . ALA A 1 99 ? 4.216 17.165 -3.977 1.00 38.81 99 ALA A C 1
ATOM 758 O O . ALA A 1 99 ? 3.581 18.217 -3.979 1.00 38.81 99 ALA A O 1
ATOM 759 N N . LEU A 1 100 ? 3.768 16.034 -4.541 1.00 43.12 100 LEU A N 1
ATOM 760 C CA . LEU A 1 100 ? 2.422 15.725 -5.053 1.00 43.12 100 LEU A CA 1
ATOM 761 C C . LEU A 1 100 ? 1.513 16.935 -5.340 1.00 43.12 100 LEU A C 1
ATOM 763 O O . LEU A 1 100 ? 0.638 17.292 -4.547 1.00 43.12 100 LEU A O 1
ATOM 767 N N . THR A 1 101 ? 1.595 17.457 -6.562 1.00 41.19 101 THR A N 1
ATOM 768 C CA . THR A 1 101 ? 0.523 18.285 -7.135 1.00 41.19 101 THR A CA 1
ATOM 769 C C . THR A 1 101 ? -0.553 17.388 -7.766 1.00 41.19 101 THR A C 1
ATOM 771 O O . THR A 1 101 ? -0.914 17.560 -8.920 1.00 41.19 101 THR A O 1
ATOM 774 N N . PHE A 1 102 ? -1.069 16.392 -7.036 1.00 44.31 102 PHE A N 1
ATOM 775 C CA . PHE A 1 102 ? -2.107 15.475 -7.553 1.00 44.31 102 PHE A CA 1
ATOM 776 C C . PHE A 1 102 ? -3.542 15.888 -7.190 1.00 44.31 102 PHE A C 1
ATOM 778 O O . PHE A 1 102 ? -4.499 15.340 -7.730 1.00 44.31 102 PHE A O 1
ATOM 785 N N . LEU A 1 103 ? -3.724 16.879 -6.308 1.00 39.91 103 LEU A N 1
ATOM 786 C CA .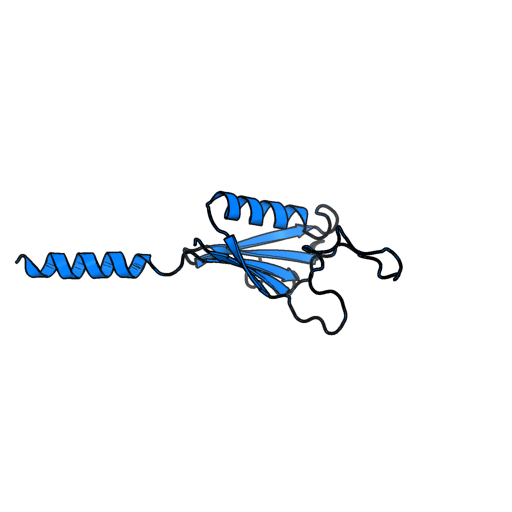 LEU A 1 103 ? -5.057 17.310 -5.856 1.00 39.91 103 LEU A CA 1
ATOM 787 C C . LEU A 1 103 ? -5.440 18.746 -6.252 1.00 39.91 103 LEU A C 1
ATOM 789 O O . LEU A 1 103 ? -6.512 19.203 -5.856 1.00 39.91 103 LEU A O 1
ATOM 793 N N . GLN A 1 104 ? -4.627 19.464 -7.043 1.00 36.38 104 GLN A N 1
ATOM 794 C CA . GLN A 1 104 ? -4.890 20.891 -7.306 1.00 36.38 104 GLN A CA 1
ATOM 795 C C . GLN A 1 104 ? -4.602 21.445 -8.714 1.00 36.38 104 GLN A C 1
ATOM 797 O O . GLN A 1 104 ? -4.879 22.618 -8.950 1.00 36.38 104 GLN A O 1
ATOM 802 N N . THR A 1 105 ? -4.142 20.661 -9.690 1.00 38.50 105 THR A N 1
ATOM 803 C CA . THR A 1 105 ? -3.734 21.197 -11.012 1.00 38.50 105 THR A CA 1
ATOM 804 C C . THR A 1 105 ? -4.810 21.257 -12.085 1.00 38.50 105 THR A C 1
ATOM 806 O O . THR A 1 105 ? -4.520 21.670 -13.201 1.00 38.50 105 THR A O 1
ATOM 809 N N . LYS A 1 106 ? -6.087 20.982 -11.785 1.00 37.72 106 LYS A N 1
ATOM 810 C CA . LYS A 1 106 ? -7.136 21.251 -12.787 1.00 37.72 106 LYS A CA 1
ATOM 811 C C . LYS A 1 106 ? -7.490 22.744 -12.938 1.00 37.72 106 LYS A C 1
ATOM 813 O O . LYS A 1 106 ? -8.333 23.054 -13.768 1.00 37.72 106 LYS A O 1
ATOM 818 N N . ASN A 1 107 ? -6.891 23.659 -12.160 1.00 37.38 107 ASN A N 1
ATOM 819 C CA . ASN A 1 107 ? -7.352 25.055 -12.084 1.00 37.38 107 ASN A CA 1
ATOM 820 C C . ASN A 1 107 ? -6.277 26.169 -12.026 1.00 37.38 107 ASN A C 1
ATOM 822 O O . ASN A 1 107 ? -6.647 27.289 -11.676 1.00 37.38 107 ASN A O 1
ATOM 826 N N . MET A 1 108 ? -4.996 25.957 -12.359 1.00 36.44 108 MET A N 1
ATOM 827 C CA . MET A 1 108 ? -4.029 27.080 -12.375 1.00 36.44 108 MET A CA 1
ATOM 828 C C . MET A 1 108 ? -3.127 27.126 -13.618 1.00 36.44 108 MET A C 1
ATOM 830 O O . MET A 1 108 ? -2.698 26.102 -14.132 1.00 36.44 108 MET A O 1
ATOM 834 N N . ASP A 1 109 ? -2.931 28.364 -14.084 1.00 38.28 109 ASP A N 1
ATOM 835 C CA . ASP A 1 109 ? -2.370 28.846 -15.356 1.00 38.28 109 ASP A CA 1
ATOM 836 C C . ASP A 1 109 ? -1.010 28.254 -15.794 1.00 38.28 109 ASP A C 1
ATOM 838 O O . ASP A 1 109 ? -0.127 28.053 -14.958 1.00 38.28 109 ASP A O 1
ATOM 842 N N . PRO A 1 110 ? -0.755 28.116 -17.114 1.00 40.34 110 PRO A N 1
ATOM 843 C CA . PRO A 1 110 ? 0.454 27.509 -17.674 1.00 40.34 110 PRO A CA 1
ATOM 844 C C . PRO A 1 110 ? 1.590 28.532 -17.896 1.00 40.34 110 PRO A C 1
ATOM 846 O O . PRO A 1 110 ? 2.183 28.585 -18.972 1.00 40.34 110 PRO A O 1
ATOM 849 N N . ALA A 1 111 ? 1.878 29.399 -16.919 1.00 39.84 111 ALA A N 1
ATOM 850 C CA . ALA A 1 111 ? 2.839 30.502 -17.098 1.00 39.84 111 ALA A CA 1
ATOM 851 C C . ALA A 1 111 ? 4.230 30.272 -16.475 1.00 39.84 111 ALA A C 1
ATOM 853 O O . ALA A 1 111 ? 5.086 31.152 -16.561 1.00 39.84 111 ALA A O 1
ATOM 854 N N . PHE A 1 112 ? 4.491 29.109 -15.875 1.00 43.69 112 PHE A N 1
ATOM 855 C CA . PHE A 1 112 ? 5.806 28.764 -15.331 1.00 43.69 112 PHE A CA 1
ATOM 856 C C . PHE A 1 112 ? 6.210 27.379 -15.835 1.00 43.69 112 PHE A C 1
ATOM 858 O O . PHE A 1 112 ? 5.519 26.402 -15.573 1.00 43.69 112 PHE A O 1
ATOM 865 N N . GLY A 1 113 ? 7.301 27.318 -16.601 1.00 37.66 113 GLY A N 1
ATOM 866 C CA . GLY A 1 113 ? 7.836 26.106 -17.226 1.00 37.66 113 GLY A CA 1
ATOM 867 C C . GLY A 1 113 ? 8.485 25.144 -16.234 1.00 37.66 113 GLY A C 1
ATOM 868 O O . GLY A 1 113 ? 9.679 24.883 -16.333 1.00 37.66 113 GLY A O 1
ATOM 869 N N . VAL A 1 114 ? 7.703 24.638 -15.286 1.00 41.84 114 VAL A N 1
ATOM 870 C CA . VAL A 1 114 ? 7.992 23.370 -14.619 1.00 41.84 114 VAL A CA 1
ATOM 871 C C . VAL A 1 114 ? 7.411 22.312 -15.542 1.00 41.84 114 VAL A C 1
ATOM 873 O O . VAL A 1 114 ? 6.206 22.329 -15.778 1.00 41.84 114 VAL A O 1
ATOM 876 N N . ASP A 1 115 ? 8.259 21.472 -16.129 1.00 40.84 115 ASP A N 1
ATOM 877 C CA . ASP A 1 115 ? 7.802 20.255 -16.796 1.00 40.84 115 ASP A CA 1
ATOM 878 C C . ASP A 1 115 ? 7.118 19.408 -15.713 1.00 40.84 115 ASP A C 1
ATOM 880 O O . ASP A 1 115 ? 7.800 18.987 -14.773 1.00 40.84 115 ASP A O 1
ATOM 884 N N . PRO A 1 116 ? 5.782 19.251 -15.718 1.00 43.66 116 PRO A N 1
ATOM 885 C CA . PRO A 1 116 ? 5.111 18.424 -14.741 1.00 43.66 116 PRO A CA 1
ATOM 886 C C . PRO A 1 116 ? 5.279 16.984 -15.218 1.00 43.66 116 PRO A C 1
ATOM 888 O O . PRO A 1 116 ? 4.313 16.376 -15.675 1.00 43.66 116 PRO A O 1
ATOM 891 N N . SER A 1 117 ? 6.502 16.449 -15.179 1.00 44.03 117 SER A N 1
ATOM 892 C CA . SER A 1 117 ? 6.652 15.005 -15.264 1.00 44.03 117 SER A CA 1
ATOM 893 C C . SER A 1 117 ? 5.850 14.449 -14.092 1.00 44.03 117 SER A C 1
ATOM 895 O O . SER A 1 117 ? 6.047 14.812 -12.930 1.00 44.03 117 SER A O 1
ATOM 897 N N . GLU A 1 118 ? 4.812 13.691 -14.429 1.00 54.38 118 GLU A N 1
ATOM 898 C CA . GLU A 1 118 ? 3.804 13.141 -13.529 1.00 54.38 118 GLU A CA 1
ATOM 899 C C . GLU A 1 118 ? 4.429 12.003 -12.700 1.00 54.38 118 GLU A C 1
ATOM 901 O O . GLU A 1 118 ? 3.926 10.890 -12.646 1.00 54.38 118 GLU A O 1
ATOM 906 N N . GLU A 1 119 ? 5.585 12.245 -12.090 1.00 55.34 119 GLU A N 1
ATOM 907 C CA . GLU A 1 119 ? 6.392 11.206 -11.473 1.00 55.34 119 GLU A CA 1
ATOM 908 C C . GLU A 1 119 ? 5.986 10.999 -10.018 1.00 55.34 119 GLU A C 1
ATOM 910 O O . GLU A 1 119 ? 5.857 11.919 -9.200 1.00 55.34 119 GLU A O 1
ATOM 915 N N . LEU A 1 120 ? 5.762 9.733 -9.692 1.00 63.62 120 LEU A N 1
ATOM 916 C CA . LEU A 1 120 ? 5.415 9.298 -8.358 1.00 63.62 120 LEU A CA 1
ATOM 917 C C . LEU A 1 120 ? 6.673 9.310 -7.494 1.00 63.62 120 LEU A C 1
ATOM 919 O O . LEU A 1 120 ? 7.568 8.485 -7.653 1.00 63.62 120 LEU A O 1
ATOM 923 N N . LEU A 1 121 ? 6.744 10.262 -6.566 1.00 68.94 121 LEU A N 1
ATOM 924 C CA . LEU A 1 121 ? 7.943 10.427 -5.757 1.00 68.94 121 LEU A CA 1
ATOM 925 C C . LEU A 1 121 ? 8.142 9.244 -4.790 1.00 68.94 121 LEU A C 1
ATOM 927 O O . LEU A 1 121 ? 7.252 8.981 -3.961 1.00 68.94 121 LEU A O 1
ATOM 931 N N . PRO A 1 122 ? 9.306 8.565 -4.820 1.00 70.19 122 PRO A N 1
ATOM 932 C CA . PRO A 1 122 ? 9.630 7.541 -3.839 1.00 70.19 122 PRO A CA 1
ATOM 933 C C . PRO A 1 122 ? 9.670 8.143 -2.427 1.00 70.19 122 PRO A C 1
ATOM 935 O O . PRO A 1 122 ? 10.072 9.284 -2.208 1.00 70.19 122 PRO A O 1
ATOM 938 N N . GLY A 1 123 ? 9.217 7.368 -1.446 1.00 74.06 123 GLY A N 1
ATOM 939 C CA . GLY A 1 123 ? 9.017 7.786 -0.058 1.00 74.06 123 GLY A CA 1
ATOM 940 C C . GLY A 1 123 ? 7.617 8.328 0.245 1.00 74.06 123 GLY A C 1
ATOM 941 O O . GLY A 1 123 ? 7.302 8.582 1.408 1.00 74.06 123 GLY A O 1
ATOM 942 N N . THR A 1 124 ? 6.753 8.491 -0.760 1.00 83.62 124 THR A N 1
ATOM 943 C CA . THR A 1 124 ? 5.353 8.876 -0.540 1.00 83.62 124 THR A CA 1
ATOM 944 C C . THR A 1 124 ? 4.589 7.761 0.168 1.00 83.62 124 THR A C 1
ATOM 946 O O . THR A 1 124 ? 4.612 6.619 -0.268 1.00 83.62 124 THR A O 1
ATOM 949 N N . THR A 1 125 ? 3.877 8.086 1.243 1.00 85.69 125 THR A N 1
ATOM 950 C CA . THR A 1 125 ? 3.075 7.151 2.035 1.00 85.69 125 THR A CA 1
ATOM 951 C C . THR A 1 125 ? 1.659 7.679 2.224 1.00 85.69 125 THR A C 1
ATOM 953 O O . THR A 1 125 ? 1.452 8.818 2.631 1.00 85.69 125 THR A O 1
ATOM 956 N N . PHE A 1 126 ? 0.676 6.833 1.954 1.00 89.94 126 PHE A N 1
ATOM 957 C CA . PHE A 1 126 ? -0.745 7.069 2.132 1.00 89.94 126 PHE A CA 1
ATOM 958 C C . PHE A 1 126 ? -1.227 6.259 3.328 1.00 89.94 126 PHE A C 1
ATOM 960 O O . PHE A 1 126 ? -1.028 5.047 3.403 1.00 89.94 126 PHE A O 1
ATOM 967 N N . PHE A 1 127 ? -1.911 6.926 4.243 1.00 88.38 127 PHE A N 1
ATOM 968 C CA . PHE A 1 127 ? -2.594 6.294 5.358 1.00 88.38 127 PHE A CA 1
ATOM 969 C C . PHE A 1 127 ? -4.079 6.275 5.037 1.00 88.38 127 PHE A C 1
ATOM 971 O O . PHE A 1 127 ? -4.669 7.327 4.771 1.00 88.38 127 PHE A O 1
ATOM 978 N N . LEU A 1 128 ? -4.682 5.089 5.043 1.00 91.75 128 LEU A N 1
ATOM 979 C CA . LEU A 1 128 ? -6.107 4.928 4.802 1.00 91.75 128 LEU A CA 1
ATOM 980 C C . LEU A 1 128 ? -6.758 4.272 6.010 1.00 91.75 128 LEU A C 1
ATOM 982 O O . LEU A 1 128 ? -6.307 3.225 6.459 1.00 91.75 128 LEU A O 1
ATOM 986 N N . SER A 1 129 ? -7.840 4.853 6.520 1.00 89.44 129 SER A N 1
ATOM 987 C CA . SER A 1 129 ? -8.605 4.263 7.618 1.00 89.44 129 SER A CA 1
ATOM 988 C C . SER A 1 129 ? -10.101 4.289 7.351 1.00 89.44 129 SER A C 1
ATOM 990 O O . SER A 1 129 ? -10.600 5.088 6.555 1.00 89.44 129 SER A O 1
ATOM 992 N N . VAL A 1 130 ? -10.829 3.405 8.023 1.00 85.81 130 VAL A N 1
ATOM 993 C CA . VAL A 1 130 ? -12.292 3.479 8.076 1.00 85.81 130 VAL A CA 1
ATOM 994 C C . VAL A 1 130 ? -12.684 4.633 9.019 1.00 85.81 130 VAL A C 1
ATOM 996 O O . VAL A 1 130 ? -11.998 4.834 10.027 1.00 85.81 130 VAL A O 1
ATOM 999 N N . PRO A 1 131 ? -13.701 5.443 8.671 1.00 70.75 131 PRO A N 1
ATOM 1000 C CA . PRO A 1 131 ? -14.189 6.541 9.510 1.00 70.75 131 PRO A CA 1
ATOM 1001 C C . PRO A 1 131 ? -14.880 6.089 10.804 1.00 70.75 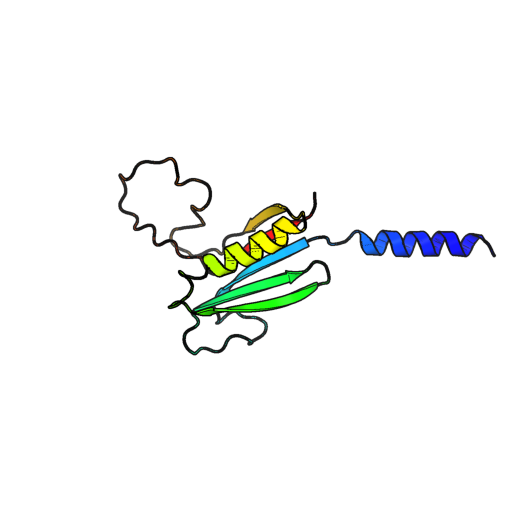131 PRO A C 1
ATOM 1003 O O . PRO A 1 131 ? -15.436 4.969 10.835 1.00 70.75 131 PRO A O 1
#

Secondary structure (DSSP, 8-state):
--HHHHHHHHHHHHTTSS--EEEEEEEEGGG-TT--S-SSSEEEEEEEE-TT--EEEEEEETTTTGGGHHHHHHHHHHHHTTT-EEEEEE----SSS-S--SSSTTSS-S-S---------TT-EEEEE--

Sequence (131 aa):
MKKLLFVLAFTFIVQQVFSQLYIVSVLSIHSDPTNTCTYSGYDLAIYVVDPTGAETVTCIDDDVDDYGLKTLAQVLNNIIAQGYKITNIQTGAIEGEGALTFLQTKNMDPAFGVDPSEELLPGTTFFLSVP